Protein AF-A0A1J6K3X2-F1 (afdb_monomer_lite)

Foldseek 3Di:
DDPPDPPDDPDLPCLLVLLVVLLVLLVVLLVPADCVQQVLLSVLSVQLSVLSVVLNVCVVVVNLVSNLVSLVSSLVSLVVSLVCCVSCVVRPDPVSNVSSVVSSVSSVVSSVSSVVVVVVVVVVVPDDD

Radius of gyration: 16.04 Å; chains: 1; bounding box: 39×20×54 Å

Secondary structure (DSSP, 8-state):
-----------TT-HHHHHHHHHHHHHHHHHHS-HHHHHHHHHHHHHHHHHHHHHHHHHHTT-HHHHHHHHHHHHHHHHHHHHTHHHHTTTS-HHHHHHHHHHHHHHHHHHHHHHHHHHHHHHHTS---

Structure (mmCIF, N/CA/C/O backbone):
data_AF-A0A1J6K3X2-F1
#
_entry.id   AF-A0A1J6K3X2-F1
#
loop_
_atom_site.group_PDB
_atom_site.id
_atom_site.type_symbol
_atom_site.label_atom_id
_atom_site.label_alt_id
_atom_site.label_comp_id
_atom_site.label_asym_id
_atom_site.label_entity_id
_atom_site.label_seq_id
_atom_site.pdbx_PDB_ins_code
_atom_site.Cartn_x
_atom_site.Cartn_y
_atom_site.Cartn_z
_atom_site.occupancy
_atom_site.B_iso_or_equiv
_atom_site.auth_seq_id
_atom_site.auth_comp_id
_atom_site.auth_asym_id
_atom_site.auth_atom_id
_atom_site.pdbx_PDB_model_num
ATOM 1 N N . MET A 1 1 ? -5.041 9.123 -22.211 1.00 37.09 1 MET A N 1
ATOM 2 C CA . MET A 1 1 ? -4.562 9.599 -20.897 1.00 37.09 1 MET A CA 1
ATOM 3 C C . MET A 1 1 ? -5.495 8.982 -19.867 1.00 37.09 1 MET A C 1
ATOM 5 O O . MET A 1 1 ? -6.634 9.417 -19.773 1.00 37.09 1 MET A O 1
ATOM 9 N N . PHE A 1 2 ? -5.099 7.869 -19.246 1.00 34.28 2 PHE A N 1
ATOM 10 C CA . PHE A 1 2 ? -5.949 7.148 -18.295 1.00 34.28 2 PHE A CA 1
ATOM 11 C C . PHE A 1 2 ? -5.473 7.478 -16.887 1.00 34.28 2 PHE A C 1
ATOM 13 O O . PHE A 1 2 ? -4.398 7.053 -16.493 1.00 34.28 2 PHE A O 1
ATOM 20 N N . THR A 1 3 ? -6.254 8.254 -16.143 1.00 37.62 3 THR A N 1
ATOM 21 C CA . THR A 1 3 ? -6.100 8.377 -14.693 1.00 37.62 3 THR A CA 1
ATOM 22 C C . THR A 1 3 ? -6.935 7.259 -14.077 1.00 37.62 3 THR A C 1
ATOM 24 O O . THR A 1 3 ? -8.163 7.327 -14.076 1.00 37.62 3 THR A O 1
ATOM 27 N N . LEU A 1 4 ? -6.279 6.189 -13.623 1.00 50.12 4 LEU A N 1
ATOM 28 C CA . LEU A 1 4 ? -6.932 4.929 -13.234 1.00 50.12 4 LEU A CA 1
ATOM 29 C C . LEU A 1 4 ? -7.451 4.888 -11.793 1.00 50.12 4 LEU A C 1
ATOM 31 O O . LEU A 1 4 ? -7.971 3.861 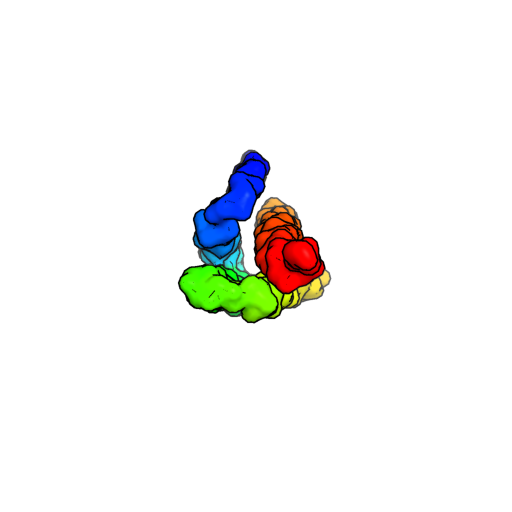-11.362 1.00 50.12 4 LEU A O 1
ATOM 35 N N . ILE A 1 5 ? -7.351 5.985 -11.040 1.00 49.25 5 ILE A N 1
ATOM 36 C CA . ILE A 1 5 ? -7.859 6.019 -9.668 1.00 49.25 5 ILE A CA 1
ATOM 37 C C . ILE A 1 5 ? -9.185 6.770 -9.654 1.00 49.25 5 ILE A C 1
ATOM 39 O O . ILE A 1 5 ? -9.182 8.007 -9.668 1.00 49.25 5 ILE A O 1
ATOM 43 N N . PRO A 1 6 ? -10.332 6.065 -9.621 1.00 44.22 6 PRO A N 1
ATOM 44 C CA . PRO A 1 6 ? -11.596 6.729 -9.376 1.00 44.22 6 PRO A CA 1
ATOM 45 C C . PRO A 1 6 ? -11.487 7.503 -8.059 1.00 44.22 6 PRO A C 1
ATOM 47 O O . PRO A 1 6 ? -10.969 6.995 -7.060 1.00 44.22 6 PRO A O 1
ATOM 50 N N . GLN A 1 7 ? -11.976 8.746 -8.049 1.00 43.44 7 GLN A N 1
ATOM 51 C CA . GLN A 1 7 ? -12.251 9.472 -6.813 1.00 43.44 7 GLN A CA 1
ATOM 52 C C . GLN A 1 7 ? -13.382 8.740 -6.082 1.00 43.44 7 GLN A C 1
ATOM 54 O O . GLN A 1 7 ? -14.519 9.192 -6.079 1.00 43.44 7 GLN A O 1
ATOM 59 N N . MET A 1 8 ? -13.112 7.561 -5.523 1.00 45.00 8 MET A N 1
ATOM 60 C CA . MET A 1 8 ? -14.095 6.852 -4.724 1.00 45.00 8 MET A CA 1
ATOM 61 C C . MET A 1 8 ? -14.154 7.559 -3.373 1.00 45.00 8 MET A C 1
ATOM 63 O O . MET A 1 8 ? -13.158 7.538 -2.639 1.00 45.00 8 MET A O 1
ATOM 67 N N . PRO A 1 9 ? -15.275 8.214 -3.022 1.00 46.50 9 PRO A N 1
ATOM 68 C CA . PRO A 1 9 ? -15.486 8.595 -1.643 1.00 46.50 9 PRO A CA 1
ATOM 69 C C . PRO A 1 9 ? -15.472 7.303 -0.824 1.00 46.50 9 PRO A C 1
ATOM 71 O O . PRO A 1 9 ? -16.251 6.382 -1.075 1.00 46.50 9 PRO A O 1
ATOM 74 N N . LEU A 1 10 ? -14.541 7.211 0.126 1.00 53.31 10 LEU A N 1
ATOM 75 C CA . LEU A 1 10 ? -14.531 6.132 1.103 1.00 53.31 10 LEU A CA 1
ATOM 76 C C . LEU A 1 10 ? -15.815 6.274 1.930 1.00 53.31 10 LEU A C 1
ATOM 78 O O . LEU A 1 10 ? -15.892 7.118 2.822 1.00 53.31 10 LEU A O 1
ATOM 82 N N . ALA A 1 11 ? -16.850 5.494 1.617 1.00 50.91 11 ALA A N 1
ATOM 83 C CA . ALA A 1 11 ? -17.959 5.316 2.546 1.00 50.91 11 ALA A CA 1
ATOM 84 C C . ALA A 1 11 ? -17.388 4.744 3.856 1.00 50.91 11 ALA A C 1
ATOM 86 O O . ALA A 1 11 ? -16.448 3.948 3.818 1.00 50.91 11 ALA A O 1
ATOM 87 N N . ALA A 1 12 ? -17.931 5.164 5.003 1.00 50.72 12 ALA A N 1
ATOM 88 C CA . ALA A 1 12 ? -17.358 4.914 6.332 1.00 50.72 12 ALA A CA 1
ATOM 89 C C . ALA A 1 12 ? -17.081 3.427 6.654 1.00 50.72 12 ALA A C 1
ATOM 91 O O . ALA A 1 12 ? -16.233 3.155 7.500 1.00 50.72 12 ALA A O 1
ATOM 92 N N . ASP A 1 13 ? -17.724 2.503 5.932 1.00 53.25 13 ASP A N 1
ATOM 93 C CA . ASP A 1 13 ? -17.640 1.052 6.133 1.00 53.25 13 ASP A CA 1
ATOM 94 C C . ASP A 1 13 ? -17.006 0.303 4.944 1.00 53.25 13 ASP A C 1
ATOM 96 O O . ASP A 1 13 ? -17.000 -0.923 4.910 1.00 53.25 13 ASP A O 1
ATOM 100 N N . ASN A 1 14 ? -16.445 1.008 3.953 1.00 80.69 14 ASN A N 1
ATOM 101 C CA . ASN A 1 14 ? -15.953 0.385 2.719 1.00 80.69 14 ASN A CA 1
ATOM 102 C C . ASN A 1 14 ? -14.425 0.181 2.671 1.00 80.69 14 ASN A C 1
ATOM 104 O O . ASN A 1 14 ? -13.806 0.219 1.602 1.00 80.69 14 ASN A O 1
ATOM 108 N N . ILE A 1 15 ? -13.793 -0.007 3.835 1.00 87.06 15 ILE A N 1
ATOM 109 C CA . ILE A 1 15 ? -12.338 -0.208 3.938 1.00 87.06 15 ILE A CA 1
ATOM 110 C C . ILE A 1 15 ? -11.910 -1.452 3.163 1.00 87.06 15 ILE A C 1
ATOM 112 O O . ILE A 1 15 ? -10.946 -1.387 2.407 1.00 87.06 15 ILE A O 1
ATOM 116 N N . GLU A 1 16 ? -12.649 -2.555 3.285 1.00 91.88 16 GLU A N 1
ATOM 117 C CA . GLU A 1 16 ? -12.318 -3.800 2.592 1.00 91.88 16 GLU A CA 1
ATOM 118 C C . GLU A 1 16 ? -12.320 -3.640 1.067 1.00 91.88 16 GLU A C 1
ATOM 120 O O . GLU A 1 16 ? -11.336 -4.000 0.424 1.00 91.88 16 GLU A O 1
ATOM 125 N N . SER A 1 17 ? -13.379 -3.076 0.469 1.00 90.44 17 SER A N 1
ATOM 126 C CA . SER A 1 17 ? -13.390 -2.865 -0.987 1.00 90.44 17 SER A CA 1
ATOM 127 C C . SER A 1 17 ? -12.276 -1.926 -1.418 1.00 90.44 17 SER A C 1
ATOM 129 O O . SER A 1 17 ? -11.746 -2.081 -2.510 1.00 90.44 17 SER A O 1
ATOM 131 N N . SER A 1 18 ? -11.919 -0.952 -0.583 1.00 91.12 18 SER A N 1
ATOM 132 C CA . SER A 1 18 ? -10.863 0.004 -0.909 1.00 91.12 18 SER A CA 1
ATOM 133 C C . SER A 1 18 ? -9.485 -0.652 -0.868 1.00 91.12 18 SER A C 1
ATOM 135 O O . SER A 1 18 ? -8.675 -0.416 -1.761 1.00 91.12 18 SER A O 1
ATOM 137 N N . LEU A 1 19 ? -9.242 -1.529 0.111 1.00 94.00 19 LEU A N 1
ATOM 138 C CA . LEU A 1 19 ? -8.050 -2.375 0.163 1.00 94.00 19 LEU A CA 1
ATOM 139 C C . LEU A 1 19 ? -7.986 -3.300 -1.060 1.00 94.00 19 LEU A C 1
ATOM 141 O O . LEU A 1 19 ? -6.953 -3.352 -1.720 1.00 94.00 19 LEU A O 1
ATOM 145 N N . LYS A 1 20 ? -9.098 -3.953 -1.427 1.00 94.56 20 LYS A N 1
ATOM 146 C CA . LYS A 1 20 ? -9.196 -4.784 -2.643 1.00 94.56 20 LYS A CA 1
ATOM 147 C C . LYS A 1 20 ? -8.895 -3.991 -3.915 1.00 94.56 20 LYS A C 1
ATOM 149 O O . LYS A 1 20 ? -8.134 -4.461 -4.756 1.00 94.56 20 LYS A O 1
ATOM 154 N N . SER A 1 21 ? -9.434 -2.778 -4.041 1.00 92.44 21 SER A N 1
ATOM 155 C CA . SER A 1 21 ? -9.124 -1.890 -5.165 1.00 92.44 21 SER A CA 1
ATOM 156 C C . SER A 1 21 ? -7.644 -1.516 -5.195 1.00 92.44 21 SER A C 1
ATOM 158 O O . SER A 1 21 ? -7.039 -1.563 -6.258 1.00 92.44 21 SER A O 1
ATOM 160 N N . ALA A 1 22 ? -7.036 -1.203 -4.046 1.00 94.00 22 ALA A N 1
ATOM 161 C CA . ALA A 1 22 ? -5.613 -0.875 -3.970 1.00 94.00 22 ALA A CA 1
ATOM 162 C C . AL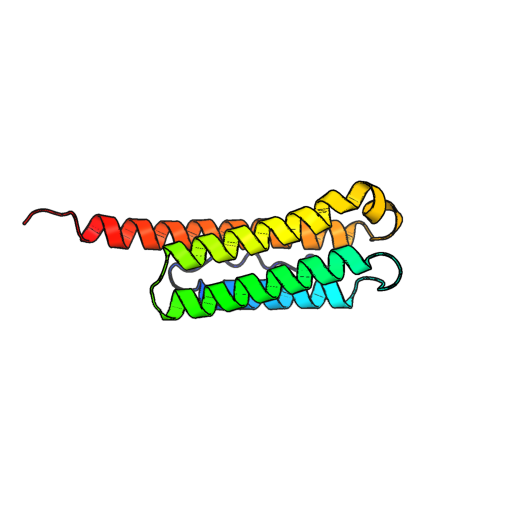A A 1 22 ? -4.719 -2.064 -4.370 1.00 94.00 22 ALA A C 1
ATOM 164 O O . ALA A 1 22 ? -3.757 -1.866 -5.109 1.00 94.00 22 ALA A O 1
ATOM 165 N N . ILE A 1 23 ? -5.070 -3.291 -3.961 1.00 96.25 23 ILE A N 1
ATOM 166 C CA . ILE A 1 23 ? -4.400 -4.528 -4.406 1.00 96.25 23 ILE A CA 1
ATOM 167 C C . ILE A 1 23 ? -4.508 -4.676 -5.927 1.00 96.25 23 ILE A C 1
ATOM 169 O O . ILE A 1 23 ? -3.502 -4.892 -6.599 1.00 96.25 23 ILE A O 1
ATOM 173 N N . GLY A 1 24 ? -5.714 -4.512 -6.481 1.00 92.12 24 GLY A N 1
ATOM 174 C CA . GLY A 1 24 ? -5.941 -4.583 -7.926 1.00 92.12 24 GLY A CA 1
ATOM 175 C C . GLY A 1 24 ? -5.125 -3.546 -8.701 1.00 92.12 24 GLY A C 1
ATOM 176 O O . GLY A 1 24 ? -4.510 -3.877 -9.712 1.00 92.12 24 GLY A O 1
ATOM 177 N N . THR A 1 25 ? -5.057 -2.310 -8.202 1.00 91.19 25 THR A N 1
ATOM 178 C CA . THR A 1 25 ? -4.233 -1.244 -8.785 1.00 91.19 25 THR A CA 1
ATOM 179 C C . THR A 1 25 ? -2.743 -1.578 -8.721 1.00 91.19 25 THR A C 1
ATOM 181 O O . THR A 1 25 ? -2.065 -1.446 -9.736 1.00 91.19 25 THR A O 1
ATOM 184 N N . ALA A 1 26 ? -2.231 -2.048 -7.578 1.00 93.31 26 ALA A N 1
ATOM 185 C CA . ALA A 1 26 ? -0.832 -2.461 -7.448 1.00 93.31 26 ALA A CA 1
ATOM 186 C C . ALA A 1 26 ? -0.484 -3.586 -8.436 1.00 93.31 26 ALA A C 1
ATOM 188 O O . ALA A 1 26 ? 0.509 -3.493 -9.154 1.00 93.31 26 ALA A O 1
ATOM 189 N N . GLY A 1 27 ? -1.345 -4.604 -8.537 1.00 92.12 27 GLY A N 1
ATOM 190 C CA . GLY A 1 27 ? -1.178 -5.713 -9.476 1.00 92.12 27 GLY A CA 1
ATOM 191 C C . GLY A 1 27 ? -1.200 -5.272 -10.941 1.00 92.12 27 GLY A C 1
ATOM 192 O O . GLY A 1 27 ? -0.365 -5.724 -11.720 1.00 92.12 27 GLY A O 1
ATOM 193 N N . PHE A 1 28 ? -2.105 -4.362 -11.314 1.00 89.88 28 PHE A N 1
ATOM 194 C CA . PHE A 1 28 ? -2.150 -3.807 -12.668 1.00 89.88 28 PHE A CA 1
ATOM 195 C C . PHE A 1 28 ? -0.873 -3.031 -13.007 1.00 89.88 28 PHE A C 1
ATOM 197 O O . PHE A 1 28 ? -0.286 -3.267 -14.059 1.00 89.88 28 PHE A O 1
ATOM 204 N N . ILE A 1 29 ? -0.412 -2.152 -12.107 1.00 89.06 29 ILE A N 1
ATOM 205 C CA . ILE A 1 29 ? 0.832 -1.397 -12.304 1.00 89.06 29 ILE A CA 1
ATOM 206 C C . ILE A 1 29 ? 2.003 -2.366 -12.509 1.00 89.06 29 ILE A C 1
ATOM 208 O O . ILE A 1 29 ? 2.751 -2.222 -13.471 1.00 89.06 29 ILE A O 1
ATOM 212 N N . SER A 1 30 ? 2.125 -3.399 -11.671 1.00 88.25 30 SER A N 1
ATOM 213 C CA . SER A 1 30 ? 3.177 -4.412 -11.815 1.00 88.25 30 SER A CA 1
ATOM 214 C C . SER A 1 30 ? 3.151 -5.142 -13.161 1.00 88.25 30 SER A C 1
ATOM 216 O O . SER A 1 30 ? 4.209 -5.509 -13.659 1.00 88.25 30 SER A O 1
ATOM 218 N N . GLN A 1 31 ? 1.974 -5.356 -13.758 1.00 87.25 31 GLN A N 1
ATOM 219 C CA . GLN A 1 31 ? 1.839 -6.031 -15.058 1.00 87.25 31 GLN A CA 1
ATOM 220 C C . GLN A 1 31 ? 2.251 -5.157 -16.244 1.00 87.25 31 GLN A C 1
ATOM 222 O O . GLN A 1 31 ? 2.674 -5.687 -17.268 1.00 87.25 31 GLN A O 1
ATOM 227 N N . VAL A 1 32 ? 2.096 -3.836 -16.133 1.00 85.94 32 VAL A N 1
ATOM 228 C CA . VAL A 1 32 ? 2.448 -2.895 -17.210 1.00 85.94 32 VAL A CA 1
ATOM 229 C C . VAL A 1 32 ? 3.889 -2.393 -17.116 1.00 85.94 32 VAL A C 1
ATOM 231 O O . VAL A 1 32 ? 4.356 -1.700 -18.018 1.00 85.94 32 VAL A O 1
ATOM 234 N N . LEU A 1 33 ? 4.600 -2.739 -16.041 1.00 82.56 33 LEU A N 1
ATOM 235 C CA . LEU A 1 33 ? 6.024 -2.476 -15.902 1.00 82.56 33 LEU A CA 1
ATOM 236 C C . LEU A 1 33 ? 6.857 -3.463 -16.726 1.00 82.56 33 LEU A C 1
ATOM 238 O O . LEU A 1 33 ? 6.636 -4.672 -16.699 1.00 82.56 33 LEU A O 1
ATOM 242 N N . SER A 1 34 ? 7.862 -2.932 -17.421 1.00 72.75 34 SER A N 1
ATOM 243 C CA . SER A 1 34 ? 8.891 -3.723 -18.098 1.00 72.75 34 SER A CA 1
ATOM 244 C C . SER A 1 34 ? 9.736 -4.466 -17.057 1.00 72.75 34 SER A C 1
ATOM 246 O O . SER A 1 34 ? 10.371 -3.844 -16.200 1.00 72.75 34 SER A O 1
ATOM 248 N N . TYR A 1 35 ? 9.721 -5.801 -17.105 1.00 65.62 35 TYR A N 1
ATOM 249 C CA . TYR A 1 35 ? 10.380 -6.654 -16.108 1.00 65.62 35 TYR A CA 1
ATOM 250 C C 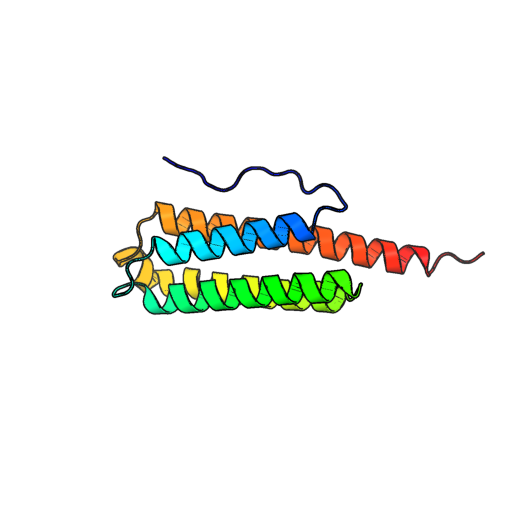. TYR A 1 35 ? 11.888 -6.385 -16.012 1.00 65.62 35 TYR A C 1
ATOM 252 O O . TYR A 1 35 ? 12.426 -6.279 -14.909 1.00 65.62 35 TYR A O 1
ATOM 260 N N . ASP A 1 36 ? 12.546 -6.205 -17.158 1.00 64.44 36 ASP A N 1
ATOM 261 C CA . ASP A 1 36 ? 14.002 -6.060 -17.251 1.00 64.44 36 ASP A CA 1
ATOM 262 C C . ASP A 1 36 ? 14.516 -4.731 -16.679 1.00 64.44 36 ASP A C 1
ATOM 264 O O . ASP A 1 36 ? 15.686 -4.621 -16.314 1.00 64.44 36 ASP A O 1
ATOM 268 N N . GLU A 1 37 ? 13.645 -3.730 -16.546 1.00 64.44 37 GLU A N 1
ATOM 269 C CA . GLU A 1 37 ? 14.046 -2.369 -16.184 1.00 64.44 37 GLU A CA 1
ATOM 270 C C . GLU A 1 37 ? 13.479 -1.917 -14.826 1.00 64.44 37 GLU A C 1
ATOM 272 O O . GLU A 1 37 ? 13.997 -0.986 -14.208 1.00 64.44 37 GLU A O 1
ATOM 277 N N . ALA A 1 38 ? 12.445 -2.601 -14.320 1.00 78.69 38 ALA A N 1
ATOM 278 C CA . ALA A 1 38 ? 11.722 -2.217 -13.107 1.00 78.69 38 ALA A CA 1
ATOM 279 C C . ALA A 1 38 ? 11.506 -3.369 -12.106 1.00 78.69 38 ALA A C 1
ATOM 281 O O . ALA A 1 38 ? 10.634 -3.264 -11.238 1.00 78.69 38 ALA A O 1
ATOM 282 N N . VAL A 1 39 ? 12.306 -4.445 -12.171 1.00 83.81 39 VAL A N 1
ATOM 283 C CA . VAL A 1 39 ? 12.145 -5.650 -11.326 1.00 83.81 39 VAL A CA 1
ATOM 284 C C . VAL A 1 39 ? 12.004 -5.320 -9.837 1.00 83.81 39 VAL A C 1
ATOM 286 O O . VAL A 1 39 ? 11.130 -5.854 -9.157 1.00 83.81 39 VAL A O 1
ATOM 289 N N . GLY A 1 40 ? 12.810 -4.380 -9.331 1.00 85.69 40 GLY A N 1
ATOM 290 C CA . GLY A 1 40 ? 12.752 -3.955 -7.934 1.00 85.69 40 GLY A CA 1
ATOM 291 C C . GLY A 1 40 ? 11.412 -3.313 -7.576 1.00 85.69 40 GLY A C 1
ATOM 292 O O . GLY A 1 40 ? 10.839 -3.625 -6.535 1.00 85.69 40 GLY A O 1
ATOM 293 N N . CYS A 1 41 ? 10.866 -2.461 -8.447 1.00 88.75 41 CYS A N 1
ATOM 294 C CA . CYS A 1 41 ? 9.547 -1.877 -8.220 1.00 88.75 41 CYS A CA 1
ATOM 295 C C . CYS A 1 41 ? 8.441 -2.945 -8.279 1.00 88.75 41 CYS A C 1
ATOM 297 O O . CYS A 1 41 ? 7.544 -2.922 -7.441 1.00 88.75 41 CYS A O 1
ATOM 299 N N . ILE A 1 42 ? 8.531 -3.917 -9.195 1.00 90.25 42 ILE A N 1
ATOM 300 C CA . ILE A 1 42 ? 7.557 -5.017 -9.305 1.00 90.25 42 ILE A CA 1
ATOM 301 C C . ILE A 1 42 ? 7.486 -5.823 -8.001 1.00 90.25 42 ILE A C 1
ATOM 303 O O . ILE A 1 42 ? 6.387 -6.090 -7.511 1.00 90.25 42 ILE A O 1
ATOM 307 N N . PHE A 1 43 ? 8.635 -6.173 -7.410 1.00 92.12 43 PHE A N 1
ATOM 308 C CA . PHE A 1 43 ? 8.668 -6.872 -6.121 1.00 92.12 43 PHE A CA 1
ATOM 309 C C . PHE A 1 43 ? 8.035 -6.042 -5.006 1.00 92.12 43 PHE A C 1
ATOM 311 O O . PHE A 1 43 ? 7.152 -6.539 -4.313 1.00 92.12 43 PHE A O 1
ATOM 318 N N . ASN A 1 44 ? 8.404 -4.764 -4.899 1.00 94.44 44 ASN A N 1
ATOM 319 C CA . ASN A 1 44 ? 7.846 -3.868 -3.887 1.00 94.44 44 ASN A CA 1
ATOM 320 C C . ASN A 1 44 ? 6.326 -3.675 -4.040 1.00 94.44 44 ASN A C 1
ATOM 322 O O . ASN A 1 44 ? 5.594 -3.685 -3.057 1.00 94.44 44 ASN A O 1
ATOM 326 N N . LEU A 1 45 ? 5.811 -3.545 -5.265 1.00 93.94 45 LEU A N 1
ATOM 327 C CA . LEU A 1 45 ? 4.366 -3.476 -5.502 1.00 93.94 45 LEU A CA 1
ATOM 328 C C . LEU A 1 45 ? 3.662 -4.797 -5.150 1.00 93.94 45 LEU A C 1
ATOM 330 O O . LEU A 1 45 ? 2.536 -4.782 -4.651 1.00 93.94 45 LEU A O 1
ATOM 334 N N . GLY A 1 46 ? 4.324 -5.937 -5.369 1.00 95.06 46 GLY A N 1
ATOM 335 C CA . GLY A 1 46 ? 3.840 -7.247 -4.934 1.00 95.06 46 GLY A CA 1
ATOM 336 C C . GLY A 1 46 ? 3.796 -7.399 -3.410 1.00 95.06 46 GLY A C 1
ATOM 337 O O . GLY A 1 46 ? 2.814 -7.915 -2.872 1.00 95.06 46 GLY A O 1
ATOM 338 N N . ASP A 1 47 ? 4.826 -6.926 -2.711 1.00 97.38 47 ASP A N 1
ATOM 339 C CA . ASP A 1 47 ? 4.891 -6.932 -1.247 1.00 97.38 47 ASP A CA 1
ATOM 340 C C . ASP A 1 47 ? 3.849 -5.976 -0.644 1.00 97.38 47 ASP A C 1
ATOM 342 O O . ASP A 1 47 ? 3.097 -6.379 0.249 1.00 97.38 47 ASP A O 1
ATOM 346 N N . ALA A 1 48 ? 3.661 -4.794 -1.246 1.00 97.69 48 ALA A N 1
ATOM 347 C CA . ALA A 1 48 ? 2.572 -3.886 -0.900 1.00 97.69 48 ALA A CA 1
ATOM 348 C C . ALA A 1 48 ? 1.196 -4.555 -1.048 1.00 97.69 48 ALA A C 1
ATOM 350 O O . ALA A 1 48 ? 0.346 -4.435 -0.165 1.00 97.69 48 ALA A O 1
ATOM 351 N N . GLY A 1 49 ? 0.974 -5.299 -2.138 1.00 97.62 49 GLY A N 1
ATOM 352 C CA . GLY A 1 49 ? -0.245 -6.084 -2.347 1.00 97.62 49 GLY A CA 1
ATOM 353 C C . GLY A 1 49 ? -0.490 -7.099 -1.225 1.00 97.62 49 GLY A C 1
ATOM 354 O O . GLY A 1 49 ? -1.571 -7.111 -0.636 1.00 97.62 49 GLY A O 1
ATOM 355 N N . ARG A 1 50 ? 0.528 -7.890 -0.858 1.00 98.19 50 ARG A N 1
ATOM 356 C CA . ARG A 1 50 ? 0.439 -8.857 0.254 1.00 98.19 50 ARG A CA 1
ATOM 357 C C . ARG A 1 50 ? 0.158 -8.184 1.597 1.00 98.19 50 ARG A C 1
ATOM 359 O O . ARG A 1 50 ? -0.669 -8.678 2.363 1.00 98.19 50 ARG A O 1
ATOM 366 N N . ALA A 1 51 ? 0.788 -7.049 1.884 1.00 98.56 51 ALA A N 1
ATOM 367 C CA . ALA A 1 51 ? 0.514 -6.290 3.101 1.00 98.56 51 ALA A CA 1
ATOM 368 C C . ALA A 1 51 ? -0.951 -5.807 3.147 1.00 98.56 51 ALA A C 1
ATOM 370 O O . ALA A 1 51 ? -1.624 -5.930 4.171 1.00 98.56 51 ALA A O 1
ATOM 371 N N . LEU A 1 52 ? -1.510 -5.346 2.024 1.00 98.12 52 LEU A N 1
ATOM 372 C CA . LEU A 1 52 ? -2.927 -4.967 1.940 1.00 98.12 52 LEU A CA 1
ATOM 373 C C . LEU A 1 52 ? -3.878 -6.168 2.109 1.00 98.12 52 LEU A C 1
ATOM 375 O O . LEU A 1 52 ? -4.919 -6.033 2.755 1.00 98.12 52 LEU A O 1
ATOM 379 N N . GLU A 1 53 ? -3.529 -7.353 1.601 1.00 98.19 53 GLU A N 1
ATOM 380 C CA . GLU A 1 53 ? -4.289 -8.591 1.849 1.00 98.19 53 GLU A CA 1
ATOM 381 C C . GLU A 1 53 ? -4.285 -8.971 3.335 1.00 98.19 53 GLU A C 1
ATOM 383 O O . GLU A 1 53 ? -5.322 -9.309 3.918 1.00 98.19 53 GLU A O 1
ATOM 388 N N . LEU A 1 54 ? -3.128 -8.859 3.992 1.00 98.25 54 LEU A N 1
ATOM 389 C CA . LEU A 1 54 ? -3.020 -9.051 5.434 1.00 98.25 54 LEU A CA 1
ATOM 390 C C . LEU A 1 54 ? -3.845 -8.006 6.195 1.00 98.25 54 LEU A C 1
ATOM 392 O O . LEU A 1 54 ? -4.519 -8.362 7.163 1.00 98.25 54 LEU A O 1
ATOM 396 N N . ALA A 1 55 ? -3.881 -6.752 5.736 1.00 96.94 55 ALA A N 1
ATOM 397 C CA . ALA A 1 55 ? -4.735 -5.715 6.310 1.00 96.94 55 ALA A CA 1
ATOM 398 C C . ALA A 1 55 ? -6.228 -6.096 6.252 1.00 96.94 55 ALA A C 1
ATOM 400 O O . ALA A 1 55 ? -6.936 -5.894 7.239 1.00 96.94 55 ALA A O 1
ATOM 401 N N . ILE A 1 56 ? -6.703 -6.717 5.163 1.00 95.81 56 ILE A N 1
ATOM 402 C CA . ILE A 1 56 ? -8.080 -7.241 5.065 1.00 95.81 56 ILE A CA 1
ATOM 403 C C . ILE A 1 56 ? -8.321 -8.323 6.127 1.00 95.81 56 ILE A C 1
ATOM 405 O O . ILE A 1 56 ? -9.274 -8.229 6.902 1.00 95.81 56 ILE A O 1
ATOM 409 N N . ASN A 1 57 ? -7.419 -9.302 6.239 1.00 96.75 57 ASN A N 1
ATOM 410 C CA . ASN A 1 57 ? -7.533 -10.374 7.235 1.00 96.75 57 ASN A CA 1
ATOM 411 C C . ASN A 1 57 ? -7.575 -9.835 8.676 1.00 96.75 57 ASN A C 1
ATOM 413 O O . ASN A 1 57 ? -8.273 -10.373 9.538 1.00 96.75 57 ASN A O 1
ATOM 417 N N . LYS A 1 58 ? -6.815 -8.772 8.958 1.00 95.00 58 LYS A N 1
ATOM 418 C CA . LYS A 1 58 ? -6.812 -8.078 10.253 1.00 95.00 58 LYS A CA 1
ATOM 419 C C . LYS A 1 58 ? -8.089 -7.276 10.481 1.00 95.00 58 LYS A C 1
ATOM 421 O O . LYS A 1 58 ? -8.602 -7.263 11.601 1.00 95.00 58 LYS A O 1
ATOM 426 N N . TYR A 1 59 ? -8.630 -6.666 9.431 1.00 92.12 59 TYR A N 1
ATOM 427 C CA . TYR A 1 59 ? -9.886 -5.925 9.477 1.00 92.12 59 TYR A CA 1
ATOM 428 C C . TYR A 1 59 ? -11.066 -6.840 9.820 1.00 92.12 59 TYR A C 1
ATOM 430 O O . TYR A 1 59 ? -11.825 -6.523 10.733 1.00 92.12 59 TYR A O 1
ATOM 438 N N . HIS A 1 60 ? -11.152 -8.024 9.202 1.00 92.00 60 HIS A N 1
ATOM 439 C CA . HIS A 1 60 ? -12.170 -9.041 9.523 1.00 92.00 60 HIS A CA 1
ATOM 440 C C . HIS A 1 60 ? -12.087 -9.571 10.957 1.00 92.00 60 HIS A C 1
ATOM 442 O O . HIS A 1 60 ? -13.083 -10.019 11.511 1.00 92.00 60 HIS A O 1
ATOM 448 N N . LYS A 1 61 ? -10.909 -9.492 11.582 1.00 92.81 61 LYS A N 1
ATOM 449 C CA . LYS A 1 61 ? -10.695 -9.843 12.995 1.00 92.81 61 LYS A CA 1
ATOM 450 C C . LYS A 1 61 ? -10.900 -8.657 13.945 1.00 92.81 61 LYS A C 1
ATOM 452 O O . LYS A 1 61 ? -10.581 -8.770 15.125 1.00 92.81 61 LYS A O 1
ATOM 457 N N . HIS A 1 62 ? -11.366 -7.513 13.439 1.00 89.19 62 HIS A N 1
ATOM 458 C CA . HIS A 1 62 ? -11.502 -6.250 14.173 1.00 89.19 62 HIS A CA 1
ATOM 459 C C . HIS A 1 62 ? -10.186 -5.744 14.808 1.00 89.19 62 HIS A C 1
ATOM 461 O O . HIS A 1 62 ? -10.191 -4.959 15.756 1.00 89.19 62 HIS A O 1
ATOM 467 N N . GLN A 1 63 ? -9.030 -6.145 14.266 1.00 91.25 63 GLN A N 1
ATOM 468 C CA . GLN A 1 63 ? -7.699 -5.790 14.772 1.00 91.25 63 GLN A CA 1
ATOM 469 C C . GLN A 1 63 ? -7.201 -4.479 14.142 1.00 91.25 63 GLN A C 1
ATOM 471 O O . GLN A 1 63 ? -6.204 -4.462 13.427 1.00 91.25 63 GLN A O 1
ATOM 476 N N . VAL A 1 64 ? -7.886 -3.356 14.393 1.00 90.44 64 VAL A N 1
ATOM 477 C CA . VAL A 1 64 ? -7.639 -2.074 13.689 1.00 90.44 64 VAL A CA 1
ATOM 478 C C . VAL A 1 64 ? -6.184 -1.584 13.786 1.00 90.44 64 VAL A C 1
ATOM 480 O O . VAL A 1 64 ? -5.650 -1.064 12.810 1.00 90.44 64 VAL A O 1
ATOM 483 N N . LYS A 1 65 ? -5.504 -1.781 14.923 1.00 92.19 65 LYS A N 1
ATOM 484 C CA . LYS A 1 65 ? -4.076 -1.424 15.059 1.00 92.19 65 LYS A CA 1
ATOM 485 C C . LYS A 1 65 ? -3.194 -2.211 14.086 1.00 92.19 65 LYS A C 1
ATOM 487 O O . LYS A 1 65 ? -2.306 -1.634 13.464 1.00 92.19 65 LYS A O 1
ATOM 492 N N . ASP A 1 66 ? -3.477 -3.500 13.921 1.00 95.25 66 ASP A N 1
ATOM 493 C CA . ASP A 1 66 ? -2.756 -4.353 12.979 1.00 95.25 66 ASP A CA 1
ATOM 494 C C . ASP A 1 66 ? -3.097 -3.985 11.529 1.00 95.25 66 ASP A C 1
ATOM 496 O O . ASP A 1 66 ? -2.206 -3.993 10.690 1.00 95.25 66 ASP A O 1
ATOM 500 N N . VAL A 1 67 ? -4.345 -3.591 11.232 1.00 94.19 67 VAL A N 1
ATOM 501 C CA . VAL A 1 67 ? -4.726 -3.054 9.908 1.00 94.19 67 VAL A CA 1
ATOM 502 C C . VAL A 1 67 ? -3.853 -1.855 9.550 1.00 94.19 67 VAL A C 1
ATOM 504 O O . VAL A 1 67 ? -3.272 -1.813 8.471 1.00 94.19 67 VAL A O 1
ATOM 507 N N . ILE A 1 68 ? -3.727 -0.891 10.467 1.00 95.38 68 ILE A N 1
ATOM 508 C CA . ILE A 1 68 ? -2.920 0.316 10.254 1.00 95.38 68 ILE A CA 1
ATOM 509 C C . ILE A 1 68 ? -1.448 -0.048 10.040 1.00 95.38 68 ILE A C 1
ATOM 511 O O . ILE A 1 68 ? -0.828 0.497 9.131 1.00 95.38 68 ILE A O 1
ATOM 515 N N . LYS A 1 69 ? -0.909 -0.993 10.822 1.00 97.56 69 LYS A N 1
ATOM 516 C CA . LYS A 1 69 ? 0.469 -1.474 10.666 1.00 97.56 69 LYS A CA 1
ATOM 517 C C . LYS A 1 69 ? 0.714 -2.064 9.273 1.00 97.56 69 LYS A C 1
ATOM 519 O O . LYS A 1 69 ? 1.692 -1.712 8.630 1.00 97.56 69 LYS A O 1
ATOM 524 N N . GLN A 1 70 ? -0.182 -2.926 8.799 1.00 98.38 70 GLN A N 1
ATOM 525 C CA . GLN A 1 70 ? -0.069 -3.528 7.467 1.00 98.38 70 GLN A CA 1
ATOM 526 C C . GLN A 1 70 ? -0.223 -2.488 6.343 1.00 98.38 70 GLN A C 1
ATOM 528 O O . GLN A 1 70 ? 0.468 -2.551 5.333 1.00 98.38 70 GLN A O 1
ATOM 533 N N . ILE A 1 71 ? -1.077 -1.476 6.531 1.00 97.56 71 ILE A N 1
ATOM 534 C CA . ILE A 1 71 ? -1.171 -0.346 5.597 1.00 97.56 71 ILE A CA 1
ATOM 535 C C . ILE A 1 71 ? 0.133 0.470 5.571 1.00 97.56 71 ILE A C 1
ATOM 537 O O . ILE A 1 71 ? 0.534 0.939 4.508 1.00 97.56 71 ILE A O 1
ATOM 541 N N . ASP A 1 72 ? 0.802 0.645 6.712 1.00 98.12 72 ASP A N 1
ATOM 542 C CA . ASP A 1 72 ? 2.096 1.333 6.776 1.00 98.12 72 ASP A CA 1
ATOM 543 C C . ASP A 1 72 ? 3.211 0.563 6.067 1.00 98.12 72 ASP A C 1
ATOM 545 O O . ASP A 1 72 ? 4.002 1.179 5.353 1.00 98.12 72 ASP A O 1
ATOM 549 N N . GLU A 1 73 ? 3.228 -0.764 6.194 1.00 98.31 73 GLU A N 1
ATOM 550 C CA . GLU A 1 73 ? 4.116 -1.641 5.420 1.00 98.31 73 GLU A CA 1
ATOM 551 C C . GLU A 1 73 ? 3.865 -1.464 3.911 1.00 98.31 73 GLU A C 1
ATOM 553 O O . GLU A 1 73 ? 4.787 -1.124 3.174 1.00 98.31 73 GLU A O 1
ATOM 558 N N . ALA A 1 74 ? 2.603 -1.511 3.467 1.00 98.12 74 ALA A N 1
ATOM 559 C CA . ALA A 1 74 ? 2.263 -1.293 2.059 1.00 98.12 74 ALA A CA 1
ATOM 560 C C . ALA A 1 74 ? 2.686 0.091 1.531 1.00 98.12 74 ALA A C 1
ATOM 562 O O . ALA A 1 74 ? 3.167 0.217 0.405 1.00 98.12 74 ALA A O 1
ATOM 563 N N . ILE A 1 75 ? 2.517 1.151 2.331 1.00 97.50 75 ILE A N 1
ATOM 564 C CA . ILE A 1 75 ? 2.976 2.500 1.965 1.00 97.50 75 ILE A CA 1
ATOM 565 C C . ILE A 1 75 ? 4.499 2.530 1.838 1.00 97.50 75 ILE A C 1
ATOM 567 O O . ILE A 1 75 ? 5.011 3.189 0.934 1.00 97.50 75 ILE A O 1
ATOM 571 N N . ASN A 1 76 ? 5.218 1.862 2.741 1.00 97.25 76 ASN A N 1
ATOM 572 C CA . ASN A 1 76 ? 6.671 1.803 2.705 1.00 97.25 76 ASN A CA 1
ATOM 573 C C . ASN A 1 76 ? 7.175 1.133 1.423 1.00 97.25 76 ASN A C 1
ATOM 575 O O . ASN A 1 76 ? 8.028 1.702 0.750 1.00 97.25 76 ASN A O 1
ATOM 579 N N . ASP A 1 77 ? 6.600 0.002 1.030 1.00 96.50 77 ASP A N 1
ATOM 580 C CA . ASP A 1 77 ? 7.031 -0.702 -0.181 1.00 96.50 77 ASP A CA 1
ATOM 581 C C . ASP A 1 77 ? 6.722 0.119 -1.447 1.00 96.50 77 ASP A C 1
ATOM 583 O O . ASP A 1 77 ? 7.578 0.291 -2.320 1.00 96.50 77 ASP A O 1
ATOM 587 N N . VAL A 1 78 ? 5.550 0.765 -1.508 1.00 94.19 78 VAL A N 1
ATOM 588 C CA . VAL A 1 78 ? 5.235 1.729 -2.580 1.00 94.19 78 VAL A CA 1
ATOM 589 C C . VAL A 1 78 ? 6.242 2.887 -2.606 1.00 94.19 78 VAL A C 1
ATOM 591 O O . VAL A 1 78 ? 6.660 3.316 -3.683 1.00 94.19 78 VAL A O 1
ATOM 594 N N . ASN A 1 79 ? 6.681 3.380 -1.442 1.00 92.88 79 ASN A N 1
ATOM 595 C CA . ASN A 1 79 ? 7.712 4.417 -1.366 1.00 92.88 79 ASN A CA 1
ATOM 596 C C . ASN A 1 79 ? 9.058 3.927 -1.873 1.00 92.88 79 ASN A C 1
ATOM 598 O O . ASN A 1 79 ? 9.735 4.695 -2.543 1.00 92.88 79 ASN A O 1
ATOM 602 N N . ILE A 1 80 ? 9.448 2.690 -1.575 1.00 91.38 80 ILE A N 1
ATOM 603 C CA . ILE A 1 80 ? 10.706 2.123 -2.065 1.00 91.38 80 ILE A CA 1
ATOM 604 C C . ILE A 1 80 ? 10.671 2.043 -3.594 1.00 91.38 80 ILE A 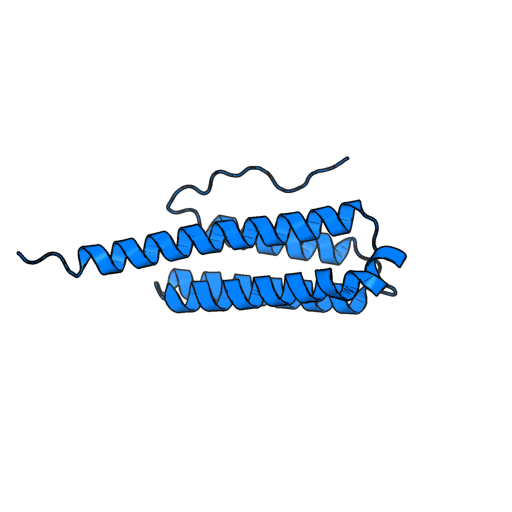C 1
ATOM 606 O O . ILE A 1 80 ? 11.630 2.474 -4.237 1.00 91.38 80 ILE A O 1
ATOM 610 N N . CYS A 1 81 ? 9.554 1.609 -4.193 1.00 89.69 81 CYS A N 1
ATOM 611 C CA . CYS A 1 81 ? 9.394 1.691 -5.647 1.00 89.69 81 CYS A CA 1
ATOM 612 C C . CYS A 1 81 ? 9.555 3.147 -6.144 1.00 89.69 81 CYS A C 1
ATOM 614 O O . CYS A 1 81 ? 10.357 3.405 -7.043 1.00 89.69 81 CYS A O 1
ATOM 616 N N . LEU A 1 82 ? 8.874 4.121 -5.527 1.00 86.38 82 LEU A N 1
ATOM 617 C CA . LEU A 1 82 ? 8.988 5.537 -5.907 1.00 86.38 82 LEU A CA 1
ATOM 618 C C . LEU A 1 82 ? 10.376 6.137 -5.653 1.00 86.38 82 LEU A C 1
ATOM 620 O O . LEU A 1 82 ? 10.765 7.047 -6.363 1.00 86.38 82 LEU A O 1
ATOM 624 N N . GLN A 1 83 ? 11.136 5.691 -4.660 1.00 81.81 83 GLN A N 1
ATOM 625 C CA . GLN A 1 83 ? 12.471 6.222 -4.349 1.00 81.81 83 GLN A CA 1
ATOM 626 C C . GLN A 1 83 ? 13.558 5.576 -5.197 1.00 81.81 83 GLN A C 1
ATOM 628 O O . GLN A 1 83 ? 14.558 6.215 -5.509 1.00 81.81 83 GLN A O 1
ATOM 633 N N . SER A 1 84 ? 13.326 4.351 -5.670 1.00 69.06 84 SER A N 1
ATOM 634 C CA . SER A 1 84 ? 14.135 3.787 -6.747 1.00 69.06 84 SER A CA 1
ATOM 635 C C . SER A 1 84 ? 14.020 4.596 -8.060 1.00 69.06 84 SER A C 1
ATOM 637 O O . SER A 1 84 ? 14.790 4.346 -8.985 1.00 69.06 84 SER A O 1
ATOM 639 N N . SER A 1 85 ? 13.133 5.612 -8.128 1.00 52.69 85 SER A N 1
ATOM 640 C CA . SER A 1 85 ? 12.865 6.501 -9.281 1.00 52.69 85 SER A CA 1
ATOM 641 C C . SER A 1 85 ? 13.960 7.439 -9.754 1.00 52.69 85 SER A C 1
ATOM 643 O O . SER A 1 85 ? 13.880 7.865 -10.902 1.00 52.69 85 SER A O 1
ATOM 645 N N . ASP A 1 86 ? 15.044 7.676 -9.021 1.00 50.25 86 ASP A N 1
ATOM 646 C CA . ASP A 1 86 ? 16.195 8.340 -9.657 1.00 50.25 86 ASP A CA 1
ATOM 647 C C . ASP A 1 86 ? 16.858 7.431 -10.715 1.00 50.25 86 ASP A C 1
ATOM 649 O O . ASP A 1 86 ? 17.436 7.904 -11.697 1.00 50.25 86 ASP A O 1
ATOM 653 N N . VAL A 1 87 ? 16.701 6.109 -10.570 1.00 52.12 87 VAL A N 1
ATOM 654 C CA . VAL A 1 87 ? 17.022 5.109 -11.600 1.00 52.12 87 VAL A CA 1
ATOM 655 C C . VAL A 1 87 ? 15.785 4.818 -12.449 1.00 52.12 87 VAL A C 1
ATOM 657 O O . VAL A 1 87 ? 15.870 4.757 -13.670 1.00 52.12 87 VAL A O 1
ATOM 660 N N . VAL A 1 88 ? 14.619 4.711 -11.812 1.00 51.72 88 VAL A N 1
ATOM 661 C CA . VAL A 1 88 ? 13.352 4.326 -12.437 1.00 51.72 88 VAL A CA 1
ATOM 662 C C . VAL A 1 88 ? 12.756 5.407 -13.361 1.00 51.72 88 VAL A C 1
ATOM 664 O O . VAL A 1 88 ? 12.134 5.038 -14.338 1.00 51.72 88 VAL A O 1
ATOM 667 N N . SER A 1 89 ? 13.012 6.708 -13.199 1.00 54.56 89 SER A N 1
ATOM 668 C CA . SER A 1 89 ? 12.566 7.758 -14.147 1.00 54.56 89 SER A CA 1
ATOM 669 C C . SER A 1 89 ? 13.242 7.670 -15.521 1.00 54.56 89 SER A C 1
ATOM 671 O O . SER A 1 89 ? 12.744 8.230 -16.493 1.00 54.56 89 SER A O 1
ATOM 673 N N . ARG A 1 90 ? 14.358 6.933 -15.635 1.00 62.44 90 ARG A N 1
ATOM 674 C CA . ARG A 1 90 ? 14.982 6.626 -16.933 1.00 62.44 90 ARG A CA 1
ATOM 675 C C . ARG A 1 90 ? 14.298 5.474 -17.669 1.00 62.44 90 ARG A C 1
ATOM 677 O O . ARG A 1 90 ? 14.486 5.351 -18.873 1.00 62.44 90 ARG A O 1
ATOM 684 N N . TYR A 1 91 ? 13.551 4.641 -16.948 1.00 66.38 91 TYR A N 1
ATOM 685 C CA . TYR A 1 91 ? 13.093 3.327 -17.407 1.00 66.38 91 TYR A CA 1
ATOM 686 C C . TYR A 1 91 ? 11.579 3.096 -17.257 1.00 66.38 91 TYR A C 1
ATOM 688 O O . TYR A 1 91 ? 11.006 2.231 -17.909 1.00 66.38 91 TYR A O 1
ATOM 696 N N . ILE A 1 92 ? 10.906 3.868 -16.409 1.00 74.81 92 ILE A N 1
ATOM 697 C CA . ILE A 1 92 ? 9.466 3.835 -16.175 1.00 74.81 92 ILE A CA 1
ATOM 698 C C . ILE A 1 92 ? 8.887 5.135 -16.715 1.00 74.81 92 ILE A C 1
ATOM 700 O O . ILE A 1 92 ? 9.320 6.226 -16.351 1.00 74.81 92 ILE A O 1
ATOM 704 N N . ALA A 1 93 ? 7.874 5.006 -17.565 1.00 78.50 93 ALA A N 1
ATOM 705 C CA . ALA A 1 93 ? 7.176 6.145 -18.133 1.00 78.50 93 ALA A CA 1
ATOM 706 C C . ALA A 1 93 ? 6.476 6.991 -17.048 1.00 78.50 93 ALA A C 1
ATOM 708 O O . ALA A 1 93 ? 5.898 6.455 -16.099 1.00 78.50 93 ALA A O 1
ATOM 709 N N . ASP A 1 94 ? 6.469 8.317 -17.222 1.00 81.31 94 ASP A N 1
ATOM 710 C CA . ASP A 1 94 ? 5.922 9.285 -16.255 1.00 81.31 94 ASP A CA 1
ATOM 711 C C . ASP A 1 94 ? 4.480 8.982 -15.822 1.00 81.31 94 ASP A C 1
ATOM 713 O O . ASP A 1 94 ? 4.110 9.174 -14.663 1.00 81.31 94 ASP A O 1
ATOM 717 N N . ASN A 1 95 ? 3.650 8.471 -16.737 1.00 81.19 95 ASN A N 1
ATOM 718 C CA . ASN A 1 95 ? 2.271 8.095 -16.428 1.00 81.19 95 ASN A CA 1
ATOM 719 C C . ASN A 1 95 ? 2.200 6.958 -15.398 1.00 81.19 95 ASN A C 1
ATOM 721 O O . ASN A 1 95 ? 1.321 6.966 -14.542 1.00 81.19 95 ASN A O 1
ATOM 725 N N . ILE A 1 96 ? 3.144 6.018 -15.435 1.00 84.12 96 ILE A N 1
ATOM 726 C CA . ILE A 1 96 ? 3.214 4.930 -14.461 1.00 84.12 96 ILE A CA 1
ATOM 727 C C . ILE A 1 96 ? 3.705 5.448 -13.107 1.00 84.12 96 ILE A C 1
ATOM 729 O O . ILE A 1 96 ? 3.154 5.078 -12.072 1.00 84.12 96 ILE A O 1
ATOM 733 N N . VAL A 1 97 ? 4.674 6.370 -13.089 1.00 86.00 97 VAL A N 1
ATOM 734 C CA . VAL A 1 97 ? 5.096 7.056 -11.851 1.00 86.00 97 VAL A CA 1
ATOM 735 C C . VAL A 1 97 ? 3.915 7.792 -11.209 1.00 86.00 97 VAL A C 1
ATOM 737 O O . VAL A 1 97 ? 3.715 7.733 -9.989 1.00 86.00 97 VAL A O 1
ATOM 740 N N . GLN A 1 98 ? 3.089 8.447 -12.027 1.00 86.62 98 GLN A N 1
ATOM 741 C CA . GLN A 1 98 ? 1.866 9.092 -11.568 1.00 86.62 98 GLN A CA 1
ATOM 742 C C . GLN A 1 98 ? 0.865 8.076 -10.996 1.00 86.62 98 GLN A C 1
ATOM 744 O O . GLN A 1 98 ? 0.292 8.330 -9.936 1.00 86.62 98 GLN A O 1
ATOM 749 N N . ASP A 1 99 ? 0.680 6.918 -11.632 1.00 87.75 99 ASP A N 1
ATOM 750 C CA . ASP A 1 99 ? -0.199 5.858 -11.126 1.00 87.75 99 ASP A CA 1
ATOM 751 C C . ASP A 1 99 ? 0.283 5.284 -9.785 1.00 87.75 99 ASP A C 1
ATOM 753 O O . ASP A 1 99 ? -0.519 5.129 -8.861 1.00 87.75 99 ASP A O 1
ATOM 757 N N . ILE A 1 100 ? 1.592 5.067 -9.616 1.00 90.06 100 ILE A N 1
ATOM 758 C CA . ILE A 1 100 ? 2.187 4.632 -8.340 1.00 90.06 100 ILE A CA 1
ATOM 759 C C . ILE A 1 100 ? 1.990 5.707 -7.258 1.00 90.06 100 ILE A C 1
ATOM 761 O O . ILE A 1 100 ? 1.618 5.407 -6.119 1.00 90.06 100 ILE A O 1
ATOM 765 N N . THR A 1 101 ? 2.175 6.982 -7.607 1.00 90.69 101 THR A N 1
ATOM 766 C CA . THR A 1 101 ? 1.930 8.108 -6.691 1.00 90.69 101 THR A CA 1
ATOM 767 C C . THR A 1 101 ? 0.462 8.167 -6.271 1.00 90.69 101 THR A C 1
ATOM 769 O O . THR A 1 101 ? 0.141 8.335 -5.090 1.00 90.69 101 THR A O 1
ATOM 772 N N . ASN A 1 102 ? -0.454 7.981 -7.219 1.00 89.75 102 ASN A N 1
ATOM 773 C CA . ASN A 1 102 ? -1.880 7.945 -6.939 1.00 89.75 102 ASN A CA 1
ATOM 774 C C . ASN A 1 102 ? -2.233 6.758 -6.029 1.00 89.75 102 ASN A C 1
ATOM 776 O O . ASN A 1 102 ? -3.021 6.930 -5.094 1.00 89.75 102 ASN A O 1
ATOM 780 N N . LEU A 1 103 ? -1.627 5.583 -6.242 1.00 92.44 103 LEU A N 1
ATOM 781 C CA . LEU A 1 103 ? -1.796 4.413 -5.378 1.00 92.4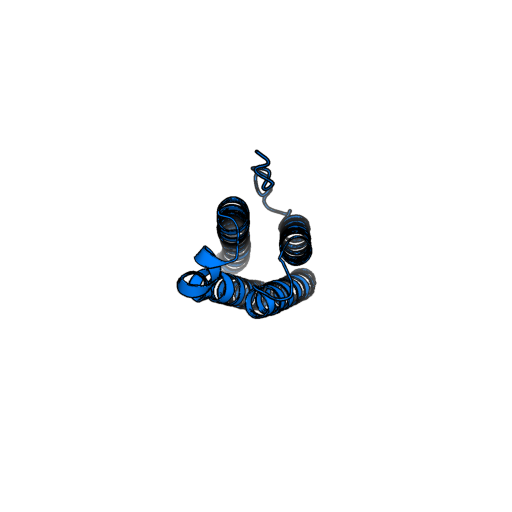4 103 LEU A CA 1
ATOM 782 C C . LEU A 1 103 ? -1.366 4.729 -3.939 1.00 92.44 103 LEU A C 1
ATOM 784 O O . LEU A 1 103 ? -2.128 4.487 -3.003 1.00 92.44 103 LEU A O 1
ATOM 788 N N . GLN A 1 104 ? -0.199 5.351 -3.754 1.00 94.62 104 GLN A N 1
ATOM 789 C CA . GLN A 1 104 ? 0.285 5.778 -2.439 1.00 94.62 104 GLN A CA 1
ATOM 790 C C . GLN A 1 104 ? -0.719 6.711 -1.735 1.00 94.62 104 GLN A C 1
ATOM 792 O O . GLN A 1 104 ? -1.033 6.537 -0.553 1.00 94.62 104 GLN A O 1
ATOM 797 N N . LEU A 1 105 ? -1.251 7.703 -2.456 1.00 92.12 105 LEU A N 1
ATOM 798 C CA . LEU A 1 105 ? -2.262 8.626 -1.933 1.00 92.12 105 LEU A CA 1
ATOM 799 C C . LEU A 1 105 ? -3.565 7.906 -1.580 1.00 92.12 105 LEU A C 1
ATOM 801 O O . LEU A 1 105 ? -4.192 8.230 -0.569 1.00 92.12 105 LEU A O 1
ATOM 805 N N . PHE A 1 106 ? -3.974 6.932 -2.389 1.00 91.25 106 PHE A N 1
ATOM 806 C CA . PHE A 1 106 ? -5.166 6.140 -2.130 1.00 91.25 106 PHE A CA 1
ATOM 807 C C . PHE A 1 106 ? -5.013 5.293 -0.862 1.00 91.25 106 PHE A C 1
ATOM 809 O O . PHE A 1 106 ? -5.856 5.384 0.031 1.00 91.25 106 PHE A O 1
ATOM 816 N N . ILE A 1 107 ? -3.893 4.584 -0.703 1.00 93.44 107 ILE A N 1
ATOM 817 C CA . ILE A 1 107 ? -3.597 3.796 0.501 1.00 93.44 107 ILE A CA 1
ATOM 818 C C . ILE A 1 107 ? -3.561 4.692 1.756 1.00 93.44 107 ILE A C 1
ATOM 820 O O . ILE A 1 107 ? -4.149 4.352 2.785 1.00 93.44 107 ILE A O 1
ATOM 824 N N . LYS A 1 108 ? -2.977 5.898 1.674 1.00 93.62 108 LYS A N 1
ATOM 825 C CA . LYS A 1 108 ? -3.000 6.890 2.771 1.00 93.62 108 LYS A CA 1
ATOM 826 C C . LYS A 1 108 ? -4.421 7.317 3.161 1.00 93.62 108 LYS A C 1
ATOM 828 O O . LYS A 1 108 ? -4.698 7.506 4.348 1.00 93.62 108 LYS A O 1
ATOM 833 N N . LYS A 1 109 ? -5.333 7.464 2.192 1.00 91.06 109 LYS A N 1
ATOM 834 C CA . LYS A 1 109 ? -6.752 7.752 2.476 1.00 91.06 109 LYS A CA 1
ATOM 835 C C . LYS A 1 109 ? -7.409 6.589 3.222 1.00 91.06 109 LYS A C 1
ATOM 837 O O . LYS A 1 109 ? -8.091 6.835 4.214 1.00 91.06 109 LYS A O 1
ATOM 842 N N . ILE A 1 110 ? -7.144 5.345 2.813 1.00 91.75 110 ILE A N 1
ATOM 843 C CA . ILE A 1 110 ? -7.639 4.146 3.511 1.00 91.75 110 ILE A CA 1
ATOM 844 C C . ILE A 1 110 ? -7.128 4.121 4.958 1.00 91.75 110 ILE A C 1
ATOM 846 O O . ILE A 1 110 ? -7.922 3.940 5.882 1.00 91.75 110 ILE A O 1
ATOM 850 N N . LYS A 1 111 ? -5.831 4.394 5.176 1.00 93.38 111 LYS A N 1
ATOM 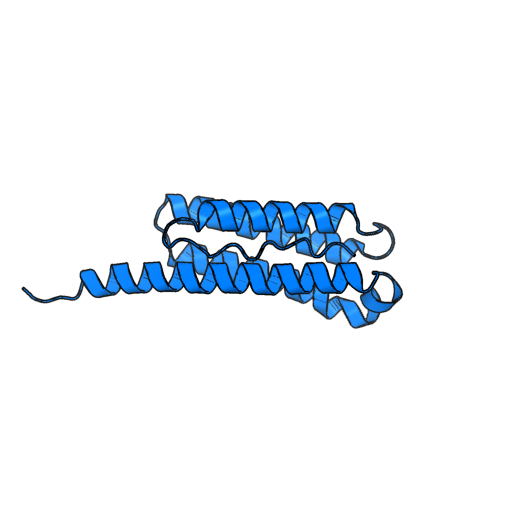851 C CA . LYS A 1 111 ? -5.230 4.495 6.520 1.00 93.38 111 LYS A CA 1
ATOM 852 C C . LYS A 1 111 ? -5.990 5.476 7.411 1.00 93.38 111 LYS A C 1
ATOM 854 O O . LYS A 1 111 ? -6.280 5.178 8.568 1.00 93.38 111 LYS A O 1
ATOM 859 N N . LYS A 1 112 ? -6.299 6.663 6.880 1.00 91.12 112 LYS A N 1
ATOM 860 C CA . LYS A 1 112 ? -7.003 7.718 7.619 1.00 91.12 112 LYS A CA 1
ATOM 861 C C . LYS A 1 112 ? -8.382 7.249 8.089 1.00 91.12 112 LYS A C 1
ATOM 863 O O . LYS A 1 112 ? -8.733 7.488 9.244 1.00 91.12 112 LYS A O 1
ATOM 868 N N . GLU A 1 113 ? -9.131 6.554 7.236 1.00 88.75 113 GLU A N 1
ATOM 869 C CA . GLU A 1 113 ? -10.438 6.006 7.616 1.00 88.75 113 GLU A CA 1
ATOM 870 C C . GLU A 1 113 ? -10.325 4.851 8.618 1.00 88.75 113 GLU A C 1
ATOM 872 O O . GLU A 1 113 ? -11.058 4.842 9.608 1.00 88.75 113 GLU A O 1
ATOM 877 N N . ALA A 1 114 ? -9.362 3.939 8.448 1.00 88.12 114 ALA A N 1
ATOM 878 C CA . ALA A 1 114 ? -9.097 2.876 9.423 1.00 88.12 114 ALA A CA 1
ATOM 879 C C . ALA A 1 114 ? -8.788 3.446 10.820 1.00 88.12 114 ALA A C 1
ATOM 881 O O . ALA A 1 114 ? -9.364 3.010 11.818 1.00 88.12 114 ALA A O 1
ATOM 882 N N . SER A 1 115 ? -7.954 4.487 10.891 1.00 88.56 115 SER A N 1
ATOM 883 C CA . SER A 1 115 ? -7.667 5.208 12.135 1.00 88.56 115 SER A CA 1
ATOM 884 C C . SER A 1 115 ? -8.914 5.853 12.740 1.00 88.56 115 SER A C 1
ATOM 886 O O . SER A 1 115 ? -9.111 5.786 13.953 1.00 88.56 115 SER A O 1
ATOM 888 N N . ARG A 1 116 ? -9.793 6.442 11.917 1.00 86.56 116 ARG A N 1
ATOM 889 C CA . ARG A 1 116 ? -11.049 7.045 12.390 1.00 86.56 116 ARG A CA 1
ATOM 890 C C . ARG A 1 116 ? -11.977 6.007 13.023 1.00 86.56 116 ARG A C 1
ATOM 892 O O . ARG A 1 116 ? -12.598 6.308 14.042 1.00 86.56 116 ARG A O 1
ATOM 899 N N . LEU A 1 117 ? -12.056 4.799 12.460 1.00 79.00 117 LEU A N 1
ATOM 900 C CA . LEU A 1 117 ? -12.801 3.691 13.068 1.00 79.00 117 LEU A CA 1
ATOM 901 C C . LEU A 1 117 ? -12.197 3.281 14.414 1.00 79.00 117 LEU A C 1
ATOM 903 O O . LEU A 1 117 ? -12.930 3.157 15.392 1.00 79.00 117 LEU A O 1
ATOM 907 N N . GLY A 1 118 ? -10.870 3.153 14.493 1.00 73.75 118 GLY A N 1
ATOM 908 C CA . GLY A 1 118 ? -10.176 2.846 15.747 1.00 73.75 118 GLY A CA 1
ATOM 909 C C . GLY A 1 118 ? -10.475 3.863 16.852 1.00 73.75 118 GLY A C 1
ATOM 910 O O . GLY A 1 118 ? -10.811 3.479 17.971 1.00 73.75 118 GLY A O 1
ATOM 911 N N . SER A 1 119 ? -10.438 5.160 16.533 1.00 73.44 119 SER A N 1
ATOM 912 C CA . SER A 1 119 ? -10.737 6.226 17.497 1.00 73.44 119 SER A CA 1
ATOM 913 C C . SER A 1 119 ? -12.198 6.243 17.952 1.00 73.44 119 SER A C 1
ATOM 915 O O . SER A 1 119 ? -12.459 6.526 19.118 1.00 73.44 119 SER A O 1
ATOM 917 N N . LYS A 1 120 ? -13.157 5.914 17.073 1.00 66.44 120 LYS A N 1
ATOM 918 C CA . LYS A 1 120 ? -14.573 5.787 17.461 1.00 66.44 120 LYS A CA 1
ATOM 919 C C . LYS A 1 120 ? -14.794 4.636 18.443 1.00 66.44 120 LYS A C 1
ATOM 921 O O . LYS A 1 120 ? -15.485 4.820 19.436 1.00 66.44 120 LYS A O 1
ATOM 926 N N . VAL A 1 121 ? -14.171 3.482 18.195 1.00 59.09 121 VAL A N 1
ATOM 927 C CA . VAL A 1 121 ? -14.282 2.300 19.066 1.00 59.09 121 VAL A CA 1
ATOM 928 C C . VAL A 1 121 ? -13.699 2.573 20.458 1.00 59.09 121 VAL A C 1
ATOM 930 O O . VAL A 1 121 ? -14.293 2.184 21.458 1.00 59.09 121 VAL A O 1
ATOM 933 N N . VAL A 1 122 ? -12.573 3.292 20.543 1.00 55.44 122 VAL A N 1
ATOM 934 C CA . VAL A 1 122 ? -11.963 3.668 21.832 1.00 55.44 122 VAL A CA 1
ATOM 935 C C . VAL A 1 122 ? -12.762 4.767 22.546 1.00 55.44 122 VAL A C 1
ATOM 937 O O . VAL A 1 122 ? -12.926 4.704 23.760 1.00 55.44 122 VAL A O 1
ATOM 940 N N . GLY A 1 123 ? -13.300 5.747 21.812 1.00 47.62 123 GLY A N 1
ATOM 941 C CA . GLY A 1 123 ? -14.105 6.834 22.383 1.00 47.62 123 GLY A CA 1
ATOM 942 C C . GLY A 1 123 ? -15.416 6.360 23.017 1.00 47.62 123 GLY A C 1
ATOM 943 O O . GLY A 1 123 ? -15.795 6.862 24.070 1.00 47.62 123 GLY A O 1
ATOM 944 N N . SER A 1 124 ? -16.075 5.352 22.436 1.00 49.84 124 SER A N 1
ATOM 945 C CA . SER A 1 124 ? -17.292 4.756 23.010 1.00 49.84 124 SER A CA 1
ATOM 946 C C . SER A 1 124 ? -17.036 3.905 24.259 1.00 49.84 124 SER A C 1
ATOM 948 O O . SER A 1 124 ? -17.942 3.737 25.066 1.00 49.84 124 SER A O 1
ATOM 950 N N . ALA A 1 125 ? -15.818 3.386 24.446 1.00 50.69 125 ALA A N 1
ATOM 951 C CA . ALA A 1 125 ? -15.447 2.590 25.620 1.00 50.69 125 ALA A CA 1
ATOM 952 C C . ALA A 1 125 ? -15.078 3.442 26.854 1.00 50.69 125 ALA A C 1
ATOM 954 O O . ALA A 1 125 ? -14.870 2.893 27.933 1.00 50.69 125 ALA A O 1
ATOM 955 N N . LEU A 1 126 ? -14.973 4.768 26.698 1.00 45.34 126 LEU A N 1
ATOM 956 C CA . LEU A 1 126 ? -14.523 5.702 27.737 1.00 45.34 126 LEU A CA 1
ATOM 957 C C . LEU A 1 126 ? -15.603 6.701 28.189 1.00 45.34 126 LEU A C 1
ATOM 959 O O . LEU A 1 126 ? -15.298 7.582 28.990 1.00 45.34 126 LEU A O 1
ATOM 963 N N . SER A 1 127 ? -16.851 6.588 27.717 1.00 37.78 127 SER A N 1
ATOM 964 C CA . SER A 1 127 ? -17.965 7.370 28.272 1.00 37.78 127 SER A CA 1
ATOM 965 C C . SER A 1 127 ? -18.355 6.817 29.651 1.00 37.78 127 SER A C 1
ATOM 967 O O . SER A 1 127 ? -18.820 5.677 29.714 1.00 37.78 127 SER A O 1
ATOM 969 N N . PRO A 1 128 ? -18.190 7.579 30.751 1.00 41.66 128 PRO A N 1
ATOM 970 C CA . PRO A 1 128 ? -18.712 7.182 32.052 1.00 41.66 128 PRO A CA 1
ATOM 971 C C . PRO A 1 128 ? -20.242 7.274 32.012 1.00 41.66 128 PRO A C 1
ATOM 973 O O . PRO A 1 128 ? -20.780 8.261 31.502 1.00 41.66 128 PRO A O 1
ATOM 976 N N . ALA A 1 129 ? -20.914 6.237 32.512 1.00 45.97 129 ALA A N 1
ATOM 977 C CA . ALA A 1 129 ? -22.331 6.287 32.869 1.00 45.97 129 ALA A CA 1
ATOM 978 C C . ALA A 1 129 ? -22.544 7.133 34.132 1.00 45.97 129 ALA A C 1
ATOM 980 O O . ALA A 1 129 ? -21.614 7.167 34.974 1.00 45.97 129 ALA A O 1
#

pLDDT: mean 80.4, std 18.68, range [34.28, 98.56]

Sequence (129 aa):
MFTLIPQMPLAADNIESSLKSAIGTAGFISQVLSYDEAVGCIFNLGDAGRALELAINKYHKHQVKDVIKQIDEAINDVNICLQSSDVVSRYIADNIVQDITNLQLFIKKIKKEASRLGSKVVGSALSPA

Organism: Nicotiana attenuata (NCBI:txid49451)